Protein AF-A0A455UDQ2-F1 (afdb_monomer_lite)

Sequence (58 aa):
MLAQHPNYEGAQLFASLRERGILIRHFNTTELNNFLRITIGTDDEMDSLIEALETICG

Radius of gyration: 10.76 Å; chains: 1; bounding box: 26×20×29 Å

pLDDT: mean 92.74, std 3.15, range [79.62, 96.75]

Foldseek 3Di:
DKDFDPPDWLVVLCVQCVVVVQDWDADPDPVGRRITHDDDDDPVSVVSSVVSCVVVVD

Secondary structure (DSSP, 8-state):
-EEE-SSS-HHHHHHHHHHTT---EE--STTTTTEEEPPP--HHHHHHHHHHHHHHH-

Organism: NCBI:txid115553

Structure (mmCIF, N/CA/C/O backbone):
data_AF-A0A455UDQ2-F1
#
_entry.id   AF-A0A455UDQ2-F1
#
loop_
_atom_site.group_PDB
_atom_site.id
_atom_site.type_symbol
_atom_site.label_atom_id
_atom_site.label_alt_id
_atom_site.label_comp_id
_atom_site.label_asym_id
_atom_site.label_entity_id
_atom_site.label_seq_id
_atom_site.pdbx_PDB_ins_code
_atom_site.Cartn_x
_atom_site.Cartn_y
_atom_site.Cartn_z
_atom_site.occupancy
_atom_site.B_iso_or_equiv
_atom_site.auth_seq_id
_atom_site.auth_comp_id
_atom_site.auth_asym_id
_atom_site.auth_atom_id
_atom_site.pdbx_PDB_model_num
ATOM 1 N N . MET A 1 1 ? 5.642 -9.359 1.918 1.00 87.94 1 MET A N 1
ATOM 2 C CA . MET A 1 1 ? 4.902 -9.992 0.807 1.00 87.94 1 MET A CA 1
ATOM 3 C C . MET A 1 1 ? 5.012 -9.116 -0.441 1.00 87.94 1 MET A C 1
ATOM 5 O O . MET A 1 1 ? 5.193 -7.911 -0.289 1.00 87.94 1 MET A O 1
ATOM 9 N N . LEU A 1 2 ? 4.953 -9.705 -1.640 1.00 91.50 2 LEU A N 1
ATOM 10 C CA . LEU A 1 2 ? 4.779 -8.972 -2.901 1.00 91.50 2 LEU A CA 1
ATOM 11 C C . LEU A 1 2 ? 3.338 -9.146 -3.380 1.00 91.50 2 LEU A C 1
ATOM 13 O O . LEU A 1 2 ? 2.836 -10.267 -3.369 1.00 91.50 2 LEU A O 1
ATOM 17 N N . ALA A 1 3 ? 2.703 -8.056 -3.790 1.00 92.75 3 ALA A N 1
ATOM 18 C CA . ALA A 1 3 ? 1.342 -8.043 -4.312 1.00 92.75 3 ALA A CA 1
ATOM 19 C C . ALA A 1 3 ? 1.263 -7.124 -5.535 1.00 92.75 3 ALA A C 1
ATOM 21 O O . ALA A 1 3 ? 2.026 -6.168 -5.633 1.00 92.75 3 ALA A O 1
ATOM 22 N N . GLN A 1 4 ? 0.344 -7.402 -6.452 1.00 93.56 4 GLN A N 1
ATOM 23 C CA . GLN A 1 4 ? 0.045 -6.544 -7.597 1.00 93.56 4 GLN A CA 1
ATOM 24 C C . GLN A 1 4 ? -1.463 -6.527 -7.827 1.00 93.56 4 GLN A C 1
ATOM 26 O O . GLN A 1 4 ? -2.148 -7.487 -7.462 1.00 93.56 4 GLN A O 1
ATOM 31 N N . HIS A 1 5 ? -1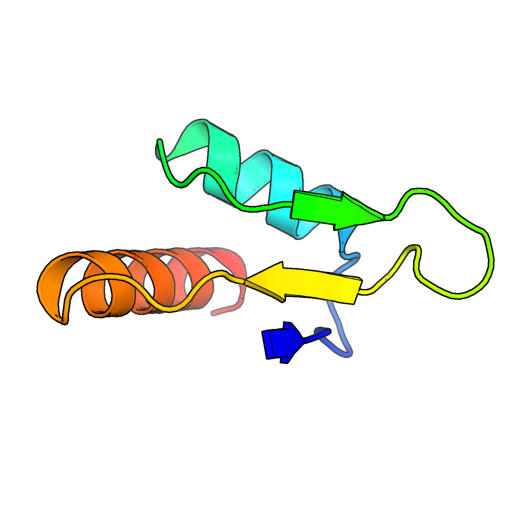.966 -5.471 -8.457 1.00 92.38 5 HIS A N 1
ATOM 32 C CA . HIS A 1 5 ? -3.366 -5.390 -8.852 1.00 92.38 5 HIS A CA 1
ATOM 33 C C . HIS A 1 5 ? -3.490 -5.496 -10.381 1.00 92.38 5 HIS A C 1
ATOM 35 O O . HIS A 1 5 ? -2.702 -4.874 -11.092 1.00 92.38 5 HIS A O 1
ATOM 41 N N . PRO A 1 6 ? -4.454 -6.267 -10.921 1.00 90.94 6 PRO A N 1
ATOM 42 C CA . PRO A 1 6 ? -4.596 -6.439 -12.370 1.00 90.94 6 PRO A CA 1
ATOM 43 C C . PRO A 1 6 ? -5.041 -5.164 -13.102 1.00 90.94 6 PRO A C 1
ATOM 45 O O . PRO A 1 6 ? -4.648 -4.955 -14.242 1.00 90.94 6 PRO A O 1
ATOM 48 N N . ASN A 1 7 ? -5.846 -4.320 -12.447 1.00 92.00 7 ASN A N 1
ATOM 49 C CA . ASN A 1 7 ? -6.461 -3.134 -13.064 1.00 92.00 7 ASN A CA 1
ATOM 50 C C . ASN A 1 7 ? -5.848 -1.790 -12.633 1.00 92.00 7 ASN A C 1
ATOM 52 O O . ASN A 1 7 ? -6.236 -0.760 -13.173 1.00 92.00 7 ASN A O 1
ATOM 56 N N . TYR A 1 8 ? -4.945 -1.784 -11.646 1.00 91.69 8 TYR A N 1
ATOM 57 C CA . TYR A 1 8 ? -4.346 -0.555 -11.115 1.00 91.69 8 TYR A CA 1
ATOM 58 C C . TYR A 1 8 ? -2.831 -0.677 -11.139 1.00 91.69 8 TYR A C 1
ATOM 60 O O . TYR A 1 8 ? -2.284 -1.698 -10.723 1.00 91.69 8 TYR A O 1
ATOM 68 N N . GLU A 1 9 ? -2.171 0.390 -11.578 1.00 92.81 9 GLU A N 1
ATOM 69 C CA . GLU A 1 9 ? -0.715 0.465 -11.623 1.00 92.81 9 GLU A CA 1
ATOM 70 C C . GLU A 1 9 ? -0.129 0.545 -10.206 1.00 92.81 9 GLU A C 1
ATOM 72 O O . GLU A 1 9 ? -0.567 1.345 -9.371 1.00 92.81 9 GLU A O 1
ATOM 77 N N . GLY A 1 10 ? 0.930 -0.222 -9.941 1.00 92.50 10 GLY A N 1
ATOM 78 C CA . GLY A 1 10 ? 1.611 -0.243 -8.642 1.00 92.50 10 GLY A CA 1
ATOM 79 C C . GLY A 1 10 ? 2.083 1.143 -8.183 1.00 92.50 10 GLY A C 1
ATOM 80 O O . GLY A 1 10 ? 1.981 1.473 -7.002 1.00 92.50 10 GLY A O 1
ATOM 81 N N . ALA A 1 11 ? 2.526 1.997 -9.109 1.00 92.94 11 ALA A N 1
ATOM 82 C CA . ALA A 1 11 ? 2.919 3.372 -8.795 1.00 92.94 11 ALA A CA 1
ATOM 83 C C . ALA A 1 11 ? 1.733 4.241 -8.328 1.00 92.94 11 ALA A C 1
ATOM 85 O O . ALA A 1 11 ? 1.891 5.050 -7.411 1.00 92.94 11 ALA A O 1
ATOM 86 N N . GLN A 1 12 ? 0.550 4.054 -8.925 1.00 93.44 12 GLN A N 1
ATOM 87 C CA . GLN A 1 12 ? -0.673 4.762 -8.538 1.00 93.44 12 GLN A CA 1
ATOM 88 C C . GLN A 1 12 ? -1.118 4.325 -7.141 1.00 93.44 12 GLN A C 1
ATOM 90 O O . GLN A 1 12 ? -1.324 5.170 -6.272 1.00 93.44 12 GLN A O 1
ATOM 95 N N . LEU A 1 13 ? -1.180 3.013 -6.899 1.00 94.00 13 LEU A N 1
ATOM 96 C CA . LEU A 1 13 ? -1.532 2.463 -5.588 1.00 94.00 13 LEU A CA 1
ATOM 97 C C . LEU A 1 13 ? -0.561 2.925 -4.500 1.00 94.00 13 LEU A C 1
ATOM 99 O O . LEU A 1 13 ? -0.985 3.328 -3.421 1.00 94.00 13 LEU A O 1
ATOM 103 N N . PHE A 1 14 ? 0.741 2.919 -4.790 1.00 94.81 14 PHE A N 1
ATOM 104 C CA . PHE A 1 14 ? 1.756 3.420 -3.870 1.00 94.81 14 PHE A CA 1
ATOM 105 C C . PHE A 1 14 ? 1.525 4.887 -3.488 1.00 94.81 14 PHE A C 1
ATOM 107 O O . PHE A 1 14 ? 1.594 5.226 -2.306 1.00 94.81 14 PHE A O 1
ATOM 114 N N . ALA A 1 15 ? 1.240 5.749 -4.468 1.00 94.69 15 ALA A N 1
ATOM 115 C CA . ALA A 1 15 ? 0.971 7.161 -4.218 1.00 94.69 15 ALA A CA 1
ATOM 116 C C . ALA A 1 15 ? -0.284 7.348 -3.349 1.00 94.69 15 ALA A C 1
ATOM 118 O O . ALA A 1 15 ? -0.213 8.015 -2.317 1.00 94.69 15 ALA A O 1
ATOM 119 N N . SER A 1 16 ? -1.390 6.689 -3.702 1.00 94.81 1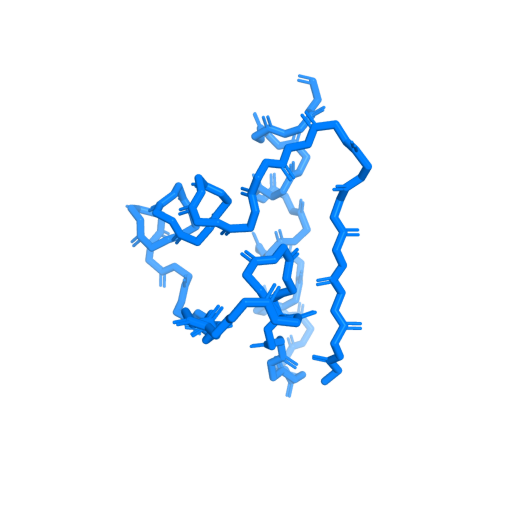6 SER A N 1
ATOM 120 C CA . SER A 1 16 ? -2.656 6.791 -2.967 1.00 94.81 16 SER A CA 1
ATOM 121 C C . SER A 1 16 ? -2.572 6.241 -1.539 1.00 94.81 16 SER A C 1
ATOM 123 O O . SER A 1 16 ? -3.136 6.828 -0.616 1.00 94.81 16 SER A O 1
ATOM 125 N N . LEU A 1 17 ? -1.836 5.146 -1.321 1.00 94.56 17 LEU A N 1
ATOM 126 C CA . LEU A 1 17 ? -1.589 4.614 0.023 1.00 94.56 17 LEU A CA 1
ATOM 127 C C . LEU A 1 17 ? -0.729 5.570 0.858 1.00 94.56 17 LEU A C 1
ATOM 129 O O . LEU A 1 17 ? -1.032 5.822 2.025 1.00 94.56 17 LEU A O 1
ATOM 133 N N . ARG A 1 18 ? 0.301 6.168 0.250 1.00 94.12 18 ARG A N 1
ATOM 134 C CA . ARG A 1 18 ? 1.169 7.139 0.924 1.00 94.12 18 ARG A CA 1
ATOM 135 C C . ARG A 1 18 ? 0.415 8.400 1.351 1.0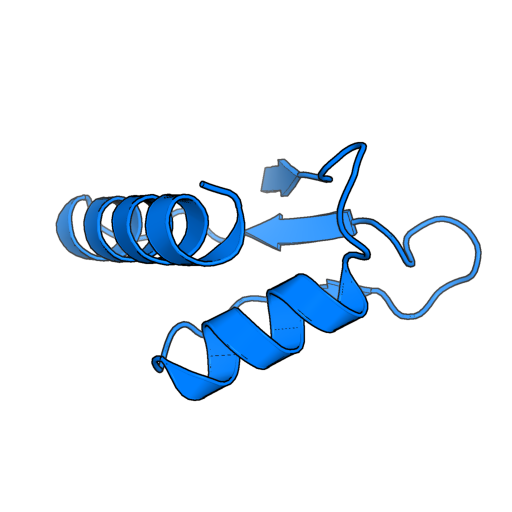0 94.12 18 ARG A C 1
ATOM 137 O O . ARG A 1 18 ? 0.683 8.907 2.437 1.00 94.12 18 ARG A O 1
ATOM 144 N N . GLU A 1 19 ? -0.517 8.894 0.537 1.00 94.56 19 GLU A N 1
ATOM 145 C CA . GLU A 1 19 ? -1.378 10.039 0.882 1.00 94.56 19 GLU A CA 1
ATOM 146 C C . GLU A 1 19 ? -2.246 9.773 2.120 1.00 94.56 19 GLU A C 1
ATOM 148 O O . GLU A 1 19 ? -2.540 10.693 2.880 1.00 94.56 19 GLU A O 1
ATOM 153 N N . ARG A 1 20 ? -2.592 8.506 2.367 1.00 93.62 20 ARG A N 1
ATOM 154 C CA . ARG A 1 20 ? -3.349 8.052 3.544 1.00 93.62 20 ARG A CA 1
ATOM 155 C C . ARG A 1 20 ? -2.468 7.736 4.757 1.00 93.62 20 ARG A C 1
ATOM 157 O O . ARG A 1 20 ? -2.968 7.244 5.760 1.00 93.62 20 ARG A O 1
ATOM 164 N N . GLY A 1 21 ? -1.162 8.002 4.679 1.00 94.06 21 GLY A N 1
ATOM 165 C CA . GLY A 1 21 ? -0.206 7.716 5.753 1.00 94.06 21 GLY A CA 1
ATOM 166 C C . GLY A 1 21 ? 0.286 6.267 5.798 1.00 94.06 21 GLY A C 1
ATOM 167 O O . GLY A 1 21 ? 1.029 5.908 6.709 1.00 94.06 21 GLY A O 1
ATOM 168 N N . ILE A 1 22 ? -0.066 5.441 4.808 1.00 94.62 22 ILE A N 1
ATOM 169 C CA . ILE A 1 22 ? 0.307 4.026 4.760 1.00 94.62 22 ILE A CA 1
ATOM 170 C C . ILE A 1 22 ? 1.595 3.879 3.952 1.00 94.62 22 ILE A C 1
ATOM 172 O O . ILE A 1 22 ? 1.619 3.979 2.722 1.00 94.62 22 ILE A O 1
ATOM 176 N N . LEU A 1 23 ? 2.704 3.655 4.659 1.00 92.88 23 LEU A N 1
ATOM 177 C CA . LEU A 1 23 ? 4.023 3.559 4.045 1.00 92.88 23 LEU A CA 1
ATOM 178 C C . LEU A 1 23 ? 4.360 2.114 3.663 1.00 92.88 23 LEU A C 1
ATOM 180 O O . LEU A 1 23 ? 4.858 1.329 4.467 1.00 92.88 23 LEU A O 1
ATOM 184 N N . ILE A 1 24 ? 4.175 1.794 2.388 1.00 93.06 24 ILE A N 1
ATOM 185 C CA . ILE A 1 24 ? 4.687 0.560 1.781 1.00 93.06 24 ILE A CA 1
ATOM 186 C C . ILE A 1 24 ? 5.920 0.851 0.916 1.00 93.06 24 ILE A C 1
ATOM 188 O O . ILE A 1 24 ? 6.390 1.986 0.828 1.00 93.06 24 ILE A O 1
ATOM 192 N N . ARG A 1 25 ? 6.484 -0.176 0.273 1.00 93.56 25 ARG A N 1
ATOM 193 C CA . ARG A 1 25 ? 7.526 0.007 -0.745 1.00 93.56 25 ARG A CA 1
ATOM 194 C C . ARG A 1 25 ? 6.998 -0.378 -2.116 1.00 93.56 25 ARG A C 1
ATOM 196 O O . ARG A 1 25 ? 6.267 -1.350 -2.251 1.00 93.56 25 ARG A O 1
ATOM 203 N N . HIS A 1 26 ? 7.430 0.355 -3.126 1.00 93.25 26 HIS A N 1
ATOM 204 C CA . HIS A 1 26 ? 7.178 0.073 -4.533 1.00 93.25 26 HIS A CA 1
ATOM 205 C C . HIS A 1 26 ? 8.521 -0.054 -5.252 1.00 93.25 26 HIS A C 1
ATOM 207 O O . HIS A 1 26 ? 9.485 0.628 -4.891 1.00 93.25 26 HIS A O 1
ATOM 213 N N . PHE A 1 27 ? 8.608 -0.970 -6.213 1.00 88.69 27 PHE A N 1
ATOM 214 C CA . PHE A 1 27 ? 9.805 -1.138 -7.028 1.00 88.69 27 PHE A CA 1
ATOM 215 C C . PHE A 1 27 ? 9.605 -0.430 -8.360 1.00 88.69 27 PHE A C 1
ATOM 217 O O . PHE A 1 27 ? 8.685 -0.753 -9.093 1.00 88.69 27 PHE A O 1
ATOM 224 N N . ASN A 1 28 ? 10.496 0.496 -8.708 1.00 85.06 28 ASN A N 1
ATOM 225 C CA . ASN A 1 28 ? 10.467 1.174 -10.005 1.00 85.06 28 ASN A CA 1
ATOM 226 C C . ASN A 1 28 ? 11.452 0.532 -11.000 1.00 85.06 28 ASN A C 1
ATOM 228 O O . ASN A 1 28 ? 12.294 1.210 -11.586 1.00 85.06 28 ASN A O 1
ATOM 232 N N . THR A 1 29 ? 11.412 -0.795 -11.122 1.00 89.19 29 THR A N 1
ATOM 233 C CA . THR A 1 29 ? 12.183 -1.552 -12.123 1.00 89.19 29 THR A CA 1
ATOM 234 C C . THR A 1 29 ? 11.239 -2.093 -13.187 1.00 89.19 29 THR A C 1
ATOM 236 O O . THR A 1 29 ? 10.076 -2.348 -12.898 1.00 89.19 29 THR A O 1
ATOM 239 N N . THR A 1 30 ? 11.720 -2.308 -14.412 1.00 85.06 30 THR A N 1
ATOM 240 C CA . THR A 1 30 ? 10.879 -2.762 -15.536 1.00 85.06 30 THR A CA 1
ATOM 241 C C . THR A 1 30 ? 10.111 -4.055 -15.237 1.00 85.06 30 THR A C 1
ATOM 243 O O . THR A 1 30 ? 8.992 -4.216 -15.702 1.00 85.06 30 THR A O 1
ATOM 246 N N . GLU A 1 31 ? 10.684 -4.954 -14.436 1.00 85.94 31 GLU A N 1
ATOM 247 C CA . GLU A 1 31 ? 10.082 -6.250 -14.089 1.00 85.94 31 GLU A CA 1
ATOM 248 C C . GLU A 1 31 ? 9.098 -6.178 -12.912 1.00 85.94 31 GLU A C 1
ATOM 250 O O . GLU A 1 31 ? 8.200 -7.010 -12.813 1.00 85.94 31 GLU A O 1
ATOM 255 N N . LEU A 1 32 ? 9.269 -5.208 -12.005 1.00 89.06 32 LEU A N 1
ATOM 256 C CA . LEU A 1 32 ? 8.512 -5.121 -10.750 1.00 89.06 32 LEU A CA 1
ATOM 257 C C . LEU A 1 32 ? 7.727 -3.812 -10.597 1.00 89.06 32 LEU A C 1
ATOM 259 O O . LEU A 1 32 ? 7.212 -3.536 -9.515 1.00 89.06 32 LEU A O 1
ATOM 263 N N . ASN A 1 33 ? 7.608 -3.019 -11.663 1.00 90.06 33 ASN A N 1
ATOM 264 C CA . ASN A 1 33 ? 6.913 -1.729 -11.657 1.00 90.06 33 ASN A CA 1
ATOM 265 C C . ASN A 1 33 ? 5.441 -1.824 -11.238 1.00 90.06 33 ASN A C 1
ATOM 267 O O . ASN A 1 33 ? 4.889 -0.836 -10.763 1.00 90.06 33 ASN A O 1
ATOM 271 N N . ASN A 1 34 ? 4.815 -2.993 -11.364 1.00 92.56 34 ASN A N 1
ATOM 272 C CA . ASN A 1 34 ? 3.439 -3.201 -10.935 1.00 92.56 34 ASN A CA 1
ATOM 273 C C . ASN A 1 34 ? 3.320 -3.857 -9.548 1.00 92.56 34 ASN A C 1
ATOM 275 O O . ASN A 1 34 ? 2.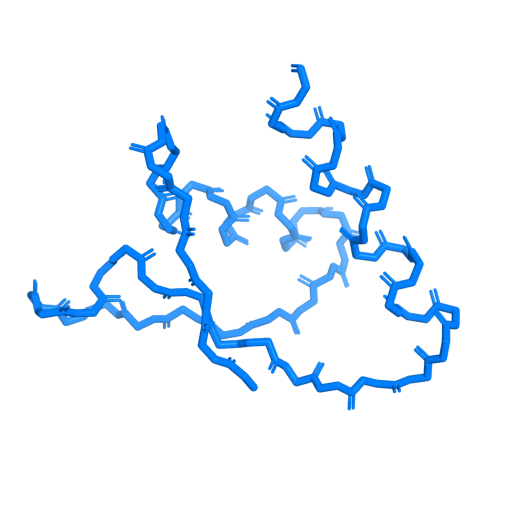219 -4.094 -9.056 1.00 92.56 34 ASN A O 1
ATOM 279 N N . PHE A 1 35 ? 4.447 -4.144 -8.891 1.00 94.00 35 PHE A N 1
ATOM 280 C CA . PHE A 1 35 ? 4.466 -4.819 -7.601 1.00 94.00 35 PHE A CA 1
ATOM 281 C C . PHE A 1 35 ? 4.646 -3.852 -6.431 1.00 94.00 35 PHE A C 1
ATOM 283 O O . PHE A 1 35 ? 5.527 -2.988 -6.391 1.00 94.00 35 PHE A O 1
ATOM 290 N N . LEU A 1 36 ? 3.841 -4.097 -5.408 1.00 94.00 36 LEU A N 1
ATOM 291 C CA . LEU A 1 36 ? 3.906 -3.503 -4.089 1.00 94.00 36 LEU A CA 1
ATOM 292 C C . LEU A 1 36 ? 4.573 -4.484 -3.128 1.00 94.00 36 LEU A C 1
ATOM 294 O O . LEU A 1 36 ? 4.211 -5.660 -3.044 1.00 94.00 36 LEU A O 1
ATOM 298 N N . ARG A 1 37 ? 5.536 -3.993 -2.353 1.00 95.06 37 ARG A N 1
ATOM 299 C CA . ARG A 1 37 ? 6.142 -4.718 -1.242 1.00 95.06 37 ARG A CA 1
ATOM 300 C C . ARG A 1 37 ? 5.508 -4.271 0.061 1.00 95.06 37 ARG A C 1
ATOM 302 O O . ARG A 1 37 ? 5.862 -3.232 0.625 1.00 95.06 37 ARG A O 1
ATOM 309 N N . ILE A 1 38 ? 4.619 -5.120 0.549 1.00 94.44 38 ILE A N 1
ATOM 310 C CA . ILE A 1 38 ? 3.883 -4.927 1.792 1.00 94.44 38 ILE A CA 1
ATOM 311 C C . ILE A 1 38 ? 4.649 -5.639 2.909 1.00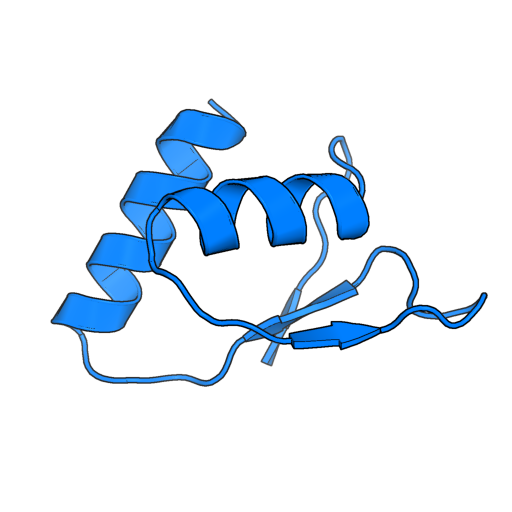 94.44 38 ILE A C 1
ATOM 313 O O . ILE A 1 38 ? 4.960 -6.834 2.810 1.00 94.44 38 ILE A O 1
ATOM 317 N N . THR A 1 39 ? 5.007 -4.896 3.951 1.00 94.06 39 THR A N 1
ATOM 318 C CA . THR A 1 39 ? 5.502 -5.468 5.210 1.00 94.06 39 THR A CA 1
ATOM 319 C C . THR A 1 39 ? 4.285 -5.860 6.038 1.00 94.06 39 THR A C 1
ATOM 321 O O . THR A 1 39 ? 3.347 -5.077 6.105 1.00 94.06 39 THR A O 1
ATOM 324 N N . ILE A 1 40 ? 4.289 -7.051 6.637 1.00 93.25 40 ILE A N 1
ATOM 325 C CA . ILE A 1 40 ? 3.211 -7.451 7.547 1.00 93.25 40 ILE A CA 1
ATOM 326 C C . ILE A 1 40 ? 3.473 -6.785 8.897 1.00 93.25 40 ILE A C 1
ATOM 328 O O . ILE A 1 40 ? 4.541 -7.003 9.477 1.00 93.25 40 ILE A O 1
ATOM 332 N N . GLY A 1 41 ? 2.544 -5.926 9.305 1.00 91.56 41 GLY A N 1
ATOM 333 C CA . GLY A 1 41 ? 2.561 -5.182 10.562 1.00 91.56 41 GLY A CA 1
ATOM 334 C C . GLY A 1 41 ? 1.667 -5.826 11.621 1.00 91.56 41 GLY A C 1
ATOM 335 O O . GLY A 1 41 ? 1.511 -7.049 11.642 1.00 91.56 41 GLY A O 1
ATOM 336 N N . THR A 1 42 ? 1.093 -5.003 12.494 1.00 96.25 42 THR A N 1
ATOM 337 C CA . THR A 1 42 ? 0.027 -5.417 13.421 1.00 96.25 42 THR A CA 1
ATOM 338 C C . THR A 1 42 ? -1.304 -5.602 12.693 1.00 96.25 42 THR A C 1
ATOM 340 O O . THR A 1 42 ? -1.474 -5.118 11.576 1.00 96.25 42 THR A O 1
ATOM 343 N N . ASP A 1 43 ? -2.267 -6.266 13.336 1.00 96.75 43 ASP A N 1
ATOM 344 C CA . ASP A 1 43 ? -3.605 -6.459 12.762 1.00 96.75 43 ASP A CA 1
ATOM 345 C C . ASP A 1 43 ? -4.272 -5.112 12.425 1.00 96.75 43 ASP A C 1
ATOM 347 O O . ASP A 1 43 ? -4.697 -4.923 11.29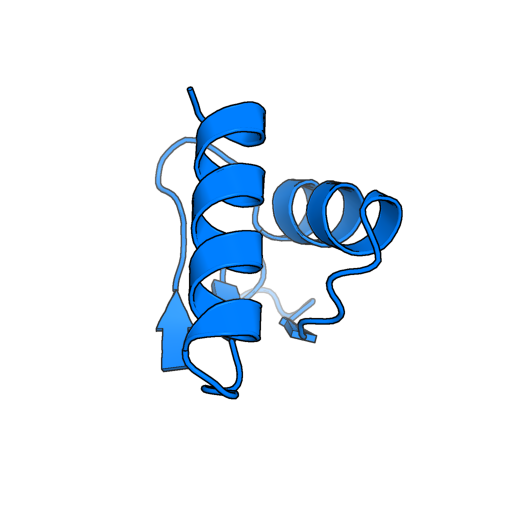3 1.00 96.75 43 ASP A O 1
ATOM 351 N N . ASP A 1 44 ? -4.210 -4.121 13.325 1.00 96.38 44 ASP A N 1
ATOM 352 C CA . ASP A 1 44 ? -4.753 -2.771 13.084 1.00 96.38 44 ASP A CA 1
ATOM 353 C C . ASP A 1 44 ? -4.112 -2.061 11.869 1.00 96.38 44 ASP A C 1
ATOM 355 O O . ASP A 1 44 ? -4.780 -1.349 11.111 1.00 96.38 44 ASP A O 1
ATOM 359 N N . GLU A 1 45 ? -2.798 -2.236 11.667 1.00 94.62 45 GLU A N 1
ATOM 360 C CA . GLU A 1 45 ? -2.087 -1.686 10.503 1.00 94.62 45 GLU A CA 1
ATOM 361 C C . GLU A 1 45 ? -2.519 -2.387 9.209 1.00 94.62 45 GLU A C 1
ATOM 363 O O . GLU A 1 45 ? -2.650 -1.744 8.161 1.00 94.62 45 GLU A O 1
ATOM 368 N N . MET A 1 46 ? -2.739 -3.702 9.275 1.00 95.44 46 MET A N 1
ATOM 369 C CA . MET A 1 46 ? -3.185 -4.500 8.136 1.00 95.44 46 MET A CA 1
ATOM 370 C C . MET A 1 46 ? -4.648 -4.212 7.780 1.00 95.44 46 MET A C 1
ATOM 372 O O . MET A 1 46 ? -4.950 -4.088 6.593 1.00 95.44 46 MET A O 1
ATOM 376 N N . ASP A 1 47 ? -5.521 -4.019 8.766 1.00 96.12 47 ASP A N 1
ATOM 377 C CA . ASP A 1 47 ? -6.917 -3.619 8.562 1.00 96.12 47 ASP A CA 1
ATOM 378 C C . ASP A 1 47 ? -6.991 -2.236 7.902 1.00 96.12 47 ASP A C 1
ATOM 380 O O . ASP A 1 47 ? -7.638 -2.071 6.866 1.00 96.12 47 ASP A O 1
ATOM 384 N N . SER A 1 48 ? -6.211 -1.271 8.402 1.00 95.31 48 SER A N 1
ATOM 385 C CA . SER A 1 48 ? -6.107 0.068 7.799 1.00 95.31 48 SER A CA 1
ATOM 386 C C . SER A 1 48 ? -5.625 0.021 6.339 1.00 95.31 48 SER A C 1
ATOM 388 O O . SER A 1 48 ? -6.080 0.796 5.491 1.00 95.31 48 SER A O 1
ATOM 390 N N . LEU A 1 49 ? -4.697 -0.891 6.017 1.00 95.00 49 LEU A N 1
ATOM 391 C CA . LEU A 1 49 ? -4.236 -1.128 4.646 1.00 95.00 49 LEU A CA 1
ATOM 392 C C . LEU A 1 49 ? -5.353 -1.673 3.754 1.00 95.00 49 LEU A C 1
ATOM 394 O O . LEU A 1 49 ? -5.493 -1.209 2.620 1.00 95.00 49 LEU A O 1
ATOM 398 N N . ILE A 1 50 ? -6.116 -2.649 4.243 1.00 94.44 50 ILE A N 1
ATOM 399 C CA . ILE A 1 50 ? -7.214 -3.263 3.492 1.00 94.44 50 ILE A CA 1
ATOM 400 C C . ILE A 1 50 ? -8.305 -2.225 3.219 1.00 94.44 50 ILE A C 1
ATOM 402 O O . ILE A 1 50 ? -8.656 -2.036 2.057 1.00 94.44 50 ILE A O 1
ATOM 406 N N . GLU A 1 51 ? -8.754 -1.476 4.227 1.00 96.06 51 GLU A N 1
ATOM 407 C CA . GLU A 1 51 ? -9.762 -0.417 4.054 1.00 96.06 51 GLU A CA 1
ATOM 408 C C . GLU A 1 51 ? -9.319 0.644 3.034 1.00 96.06 51 GLU A C 1
ATOM 410 O O . GLU A 1 51 ? -10.094 1.105 2.183 1.00 96.06 51 GLU A O 1
ATOM 415 N N . ALA A 1 52 ? -8.041 1.034 3.079 1.00 95.12 52 ALA A N 1
ATOM 416 C CA . ALA A 1 52 ? -7.491 1.974 2.117 1.00 95.12 52 ALA A CA 1
ATOM 417 C C . ALA A 1 52 ? -7.501 1.408 0.693 1.00 95.12 52 ALA A C 1
ATOM 419 O O . ALA A 1 52 ? -7.898 2.119 -0.233 1.00 95.12 52 ALA A O 1
ATOM 420 N N . LEU A 1 53 ? -7.099 0.147 0.519 1.00 93.81 53 LEU A N 1
ATOM 421 C CA . LEU A 1 53 ? -7.128 -0.536 -0.773 1.00 93.81 53 LEU A CA 1
ATOM 422 C C . LEU A 1 53 ? -8.555 -0.700 -1.299 1.00 93.81 53 LEU A C 1
ATOM 424 O O . LEU A 1 53 ? -8.776 -0.437 -2.476 1.00 93.81 53 LEU A O 1
ATOM 428 N N . GLU A 1 54 ? -9.523 -1.051 -0.456 1.00 94.69 54 GLU A N 1
ATOM 429 C CA . GLU A 1 54 ? -10.937 -1.129 -0.841 1.00 94.69 54 GLU A CA 1
ATOM 430 C C . GLU A 1 54 ? -11.474 0.228 -1.296 1.00 94.69 54 GLU A C 1
ATOM 432 O O . GLU A 1 54 ? -12.193 0.305 -2.283 1.00 94.69 54 GLU A O 1
ATOM 437 N N . THR A 1 55 ? -11.069 1.324 -0.650 1.00 94.50 55 THR A N 1
ATOM 438 C CA . THR A 1 55 ? -11.494 2.663 -1.088 1.00 94.50 55 THR A CA 1
ATOM 439 C C . THR A 1 55 ? -10.854 3.086 -2.419 1.00 94.50 55 THR A C 1
ATOM 441 O O . THR A 1 55 ? -11.415 3.915 -3.130 1.00 94.50 55 THR A O 1
ATOM 444 N N . ILE A 1 56 ? -9.641 2.611 -2.728 1.00 92.19 56 ILE A N 1
ATOM 445 C CA . ILE A 1 56 ? -8.907 2.982 -3.953 1.00 92.19 56 ILE A CA 1
ATOM 446 C C . ILE A 1 56 ? -9.325 2.099 -5.139 1.00 92.19 56 ILE A C 1
ATOM 448 O O . ILE A 1 56 ? -9.405 2.588 -6.267 1.00 92.19 56 ILE A O 1
ATOM 452 N N . CYS A 1 57 ? -9.549 0.809 -4.882 1.00 89.31 57 CYS A N 1
ATOM 453 C CA . CYS A 1 57 ? -9.821 -0.211 -5.893 1.00 89.31 57 CYS A CA 1
ATOM 454 C C . CYS A 1 57 ? -11.306 -0.568 -6.052 1.00 89.31 57 CYS A C 1
ATOM 456 O O . CYS A 1 57 ? -11.638 -1.284 -7.000 1.00 89.31 57 CYS A O 1
ATOM 458 N N . GLY A 1 58 ? -12.149 -0.165 -5.100 1.00 79.62 58 GLY A N 1
ATOM 459 C CA . GLY A 1 58 ? -13.594 -0.401 -5.101 1.00 79.62 58 GLY A CA 1
ATOM 460 C C . GLY A 1 58 ? -14.375 0.485 -6.058 1.00 79.62 58 GLY A C 1
ATOM 461 O O . GLY A 1 58 ? -13.838 1.518 -6.520 1.00 79.62 58 GLY A O 1
#

InterPro domains:
  IPR004839 Aminotransferase, class I/classII, large domain [PF00155] (9-53)
  IPR015422 Pyridoxal phosphate-dependent transferase, small domain [G3DSA:3.90.1150.10] (1-57)
  IPR015424 Pyridoxal phosphate-dependent transferase [SSF53383] (8-56)